Protein AF-A0A7W2PW88-F1 (afdb_monomer_lite)

Structure (mmCIF, N/CA/C/O backbone):
data_AF-A0A7W2PW88-F1
#
_entry.id   AF-A0A7W2PW88-F1
#
loop_
_atom_site.group_PDB
_atom_site.id
_atom_site.type_symbol
_atom_site.label_atom_id
_atom_site.label_alt_id
_atom_site.label_comp_id
_atom_site.label_asym_id
_atom_site.label_entity_id
_atom_site.label_seq_id
_atom_site.pdbx_PDB_ins_code
_atom_site.Cartn_x
_atom_site.Cartn_y
_atom_site.Cartn_z
_atom_site.occupancy
_atom_site.B_iso_or_equiv
_atom_site.auth_seq_id
_atom_site.auth_comp_id
_atom_site.auth_asym_id
_atom_site.auth_atom_id
_atom_site.pdbx_PDB_model_num
ATOM 1 N N . MET A 1 1 ? -16.962 -6.258 -1.650 1.00 63.88 1 MET A N 1
ATOM 2 C CA . MET A 1 1 ? -16.282 -5.337 -0.715 1.00 63.88 1 MET A CA 1
ATOM 3 C C . MET A 1 1 ? -14.793 -5.608 -0.874 1.00 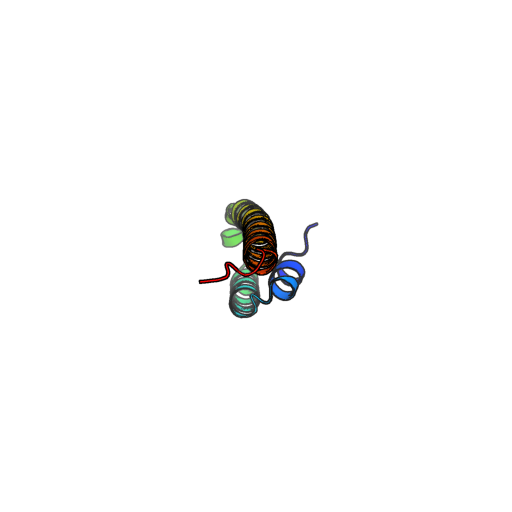63.88 1 MET A C 1
ATOM 5 O O . MET A 1 1 ? -14.446 -6.778 -0.793 1.00 63.88 1 MET A O 1
ATOM 9 N N . ARG A 1 2 ? -13.963 -4.613 -1.235 1.00 82.25 2 ARG A N 1
ATOM 10 C CA . ARG A 1 2 ? -12.506 -4.814 -1.393 1.00 82.25 2 ARG A CA 1
ATOM 11 C C . ARG A 1 2 ? -11.917 -5.336 -0.080 1.00 82.25 2 ARG A C 1
ATOM 13 O O . ARG A 1 2 ? -12.275 -4.829 0.985 1.00 82.25 2 ARG A O 1
ATOM 20 N N . ASP A 1 3 ? -11.060 -6.348 -0.165 1.00 89.94 3 ASP A N 1
ATOM 21 C CA . ASP A 1 3 ? -10.356 -6.902 0.991 1.00 89.94 3 ASP A CA 1
ATOM 22 C C . ASP A 1 3 ? -8.981 -6.233 1.109 1.00 89.94 3 ASP A C 1
ATOM 24 O O . ASP A 1 3 ? -7.974 -6.718 0.593 1.00 89.94 3 ASP A O 1
ATOM 28 N N . LEU A 1 4 ? -8.953 -5.093 1.804 1.00 90.25 4 LEU A N 1
ATOM 29 C CA . LEU A 1 4 ? -7.740 -4.289 1.990 1.00 90.25 4 LEU A CA 1
ATOM 30 C C . LEU A 1 4 ? -6.623 -5.073 2.688 1.00 90.25 4 LEU A C 1
ATOM 32 O O . LEU A 1 4 ? -5.442 -4.825 2.454 1.00 90.25 4 LEU A O 1
ATOM 36 N N . MET A 1 5 ? -6.979 -6.031 3.548 1.00 92.25 5 MET A N 1
ATOM 37 C CA . MET A 1 5 ? -5.995 -6.827 4.272 1.00 92.25 5 MET A CA 1
ATOM 38 C C . MET A 1 5 ? -5.316 -7.843 3.349 1.00 92.25 5 MET A C 1
ATOM 40 O O . MET A 1 5 ? -4.116 -8.091 3.493 1.00 92.25 5 MET A O 1
ATOM 44 N N . ALA A 1 6 ? -6.056 -8.417 2.398 1.00 94.19 6 ALA A N 1
ATOM 45 C CA . ALA A 1 6 ? -5.488 -9.268 1.358 1.00 94.19 6 ALA A CA 1
ATOM 46 C C . ALA A 1 6 ? -4.595 -8.469 0.393 1.00 94.19 6 ALA A C 1
ATOM 48 O O . ALA A 1 6 ? -3.457 -8.878 0.159 1.00 94.19 6 ALA A O 1
ATOM 49 N N . GLU A 1 7 ? -5.050 -7.303 -0.078 1.00 94.94 7 GLU A N 1
ATOM 50 C CA . GLU A 1 7 ? -4.287 -6.436 -0.997 1.00 94.94 7 GLU A CA 1
ATOM 51 C C . GLU A 1 7 ? -2.954 -5.973 -0.378 1.00 94.94 7 GLU A C 1
ATOM 53 O O . GLU A 1 7 ? -1.890 -6.077 -0.994 1.00 94.94 7 GLU A O 1
ATOM 58 N N . LEU A 1 8 ? -2.963 -5.556 0.894 1.00 95.44 8 LEU A N 1
ATOM 59 C CA . LEU A 1 8 ? -1.733 -5.195 1.610 1.00 95.44 8 LEU A CA 1
ATOM 60 C C . LEU A 1 8 ? -0.745 -6.367 1.697 1.00 95.44 8 LEU A C 1
ATOM 62 O O . LEU A 1 8 ? 0.468 -6.172 1.576 1.00 95.44 8 LEU A O 1
ATOM 66 N N . LYS A 1 9 ? -1.237 -7.596 1.900 1.00 95.44 9 LYS A N 1
ATOM 67 C CA . LYS A 1 9 ? -0.389 -8.798 1.944 1.00 95.44 9 LYS A CA 1
ATOM 68 C C . LYS A 1 9 ? 0.171 -9.151 0.569 1.00 95.44 9 LYS A C 1
ATOM 70 O O . LYS A 1 9 ? 1.340 -9.525 0.497 1.00 95.44 9 LYS A O 1
ATOM 75 N N . GLU A 1 10 ? -0.613 -8.996 -0.494 1.00 95.38 10 GLU A N 1
ATOM 76 C CA . GLU A 1 10 ? -0.170 -9.190 -1.879 1.00 95.38 10 GLU A CA 1
ATOM 77 C C . GLU A 1 10 ? 0.967 -8.224 -2.240 1.00 95.38 10 GLU A C 1
ATOM 79 O O . GLU A 1 10 ? 2.005 -8.631 -2.765 1.00 95.38 10 GLU A O 1
ATOM 84 N N . LEU A 1 11 ? 0.844 -6.959 -1.830 1.00 95.88 11 LEU A N 1
ATOM 85 C CA . LEU A 1 11 ? 1.896 -5.950 -1.964 1.00 95.88 11 LEU A CA 1
ATOM 86 C C . LEU A 1 11 ? 3.080 -6.151 -1.000 1.00 95.88 11 LEU A C 1
ATOM 88 O O . LEU A 1 11 ? 4.041 -5.374 -1.029 1.00 95.88 11 LEU A O 1
ATOM 92 N N . ARG A 1 12 ? 3.058 -7.197 -0.164 1.00 96.56 12 ARG A N 1
ATOM 93 C CA . ARG A 1 12 ? 4.074 -7.503 0.861 1.00 96.56 12 ARG A CA 1
ATOM 94 C C . ARG A 1 12 ? 4.231 -6.388 1.906 1.00 96.56 12 ARG A C 1
ATOM 96 O O . ARG A 1 12 ? 5.273 -6.269 2.549 1.00 96.56 12 ARG A O 1
ATOM 103 N N . LEU A 1 13 ? 3.191 -5.580 2.111 1.00 96.19 13 LEU A N 1
ATOM 104 C CA . LEU A 1 13 ? 3.125 -4.488 3.085 1.00 96.19 13 LEU A CA 1
ATOM 105 C C . LEU A 1 13 ? 2.642 -5.006 4.449 1.00 96.19 13 LEU A C 1
ATOM 107 O O . LEU A 1 13 ? 1.659 -4.529 5.015 1.00 96.19 13 LEU A O 1
ATOM 111 N N . HIS A 1 14 ? 3.335 -6.007 4.998 1.00 95.38 14 HIS A N 1
ATOM 112 C CA . HIS A 1 14 ? 2.890 -6.714 6.206 1.00 95.38 14 HIS A CA 1
ATOM 113 C C . HIS A 1 14 ? 2.743 -5.801 7.431 1.00 95.38 14 HIS A C 1
ATOM 115 O O . HIS A 1 14 ? 1.790 -5.961 8.183 1.00 95.38 14 HIS A O 1
ATOM 121 N N . GLY A 1 15 ? 3.625 -4.809 7.599 1.00 95.56 15 GLY A N 1
ATOM 122 C CA . GLY A 1 15 ? 3.512 -3.840 8.696 1.00 95.56 15 GLY A CA 1
ATOM 123 C C . GLY A 1 15 ? 2.237 -2.995 8.617 1.00 95.56 15 GLY A C 1
ATOM 124 O O . GLY A 1 15 ? 1.594 -2.751 9.633 1.00 95.56 15 GLY A O 1
ATOM 125 N N . MET A 1 16 ? 1.820 -2.616 7.406 1.00 94.12 16 MET A N 1
ATOM 126 C CA . MET A 1 16 ? 0.562 -1.895 7.193 1.00 94.12 16 MET A CA 1
ATOM 127 C C . MET A 1 16 ? -0.653 -2.802 7.397 1.00 94.12 16 MET A C 1
ATOM 129 O O . MET A 1 16 ? -1.649 -2.354 7.953 1.00 94.12 16 MET A O 1
ATOM 133 N N . ALA A 1 17 ? -0.568 -4.078 7.004 1.00 94.19 17 ALA A N 1
ATOM 134 C CA . ALA A 1 17 ? -1.621 -5.052 7.287 1.00 94.19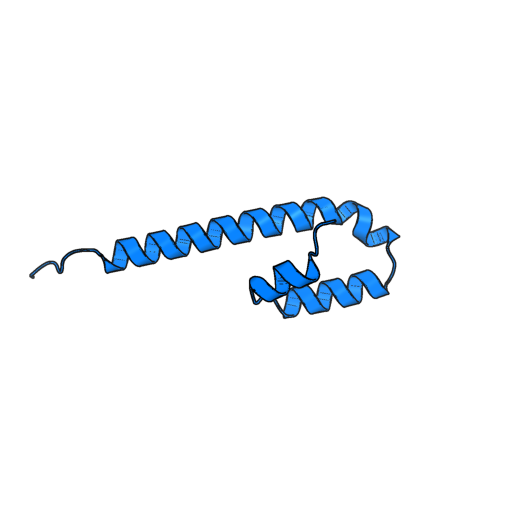 17 ALA A CA 1
ATOM 135 C C . ALA A 1 17 ? -1.827 -5.236 8.803 1.00 94.19 17 ALA A C 1
ATOM 137 O O . ALA A 1 17 ? -2.965 -5.260 9.265 1.00 94.19 17 ALA A O 1
ATOM 138 N N . THR A 1 18 ? -0.741 -5.303 9.581 1.00 94.00 18 THR A N 1
ATOM 139 C CA . THR A 1 18 ? -0.807 -5.350 11.051 1.00 94.00 18 THR A CA 1
ATOM 140 C C . THR A 1 18 ? -1.421 -4.075 11.625 1.00 94.00 18 THR A C 1
ATOM 142 O O . THR A 1 18 ? -2.354 -4.159 12.418 1.00 94.00 18 THR A O 1
ATOM 145 N N . ALA A 1 19 ? -0.970 -2.898 11.176 1.00 91.00 19 ALA A N 1
ATOM 146 C CA . ALA A 1 19 ? -1.522 -1.621 11.626 1.00 91.00 19 ALA A CA 1
ATOM 147 C C . ALA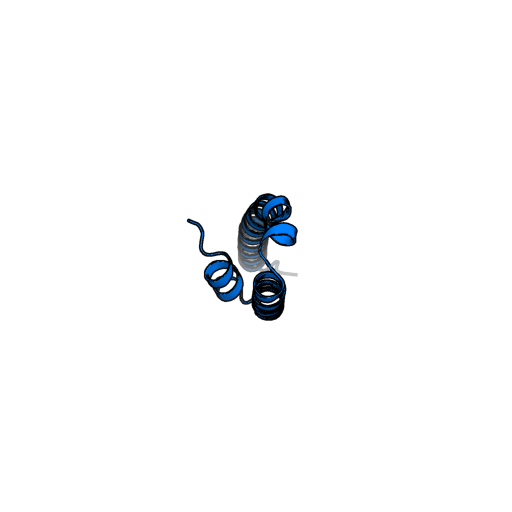 A 1 19 ? -3.024 -1.502 11.316 1.00 91.00 19 ALA A C 1
ATOM 149 O O . ALA A 1 19 ? -3.797 -1.059 12.161 1.00 91.00 19 ALA A O 1
ATOM 150 N N . LEU A 1 20 ? -3.463 -1.947 10.133 1.00 89.19 20 LEU A N 1
ATOM 151 C CA . LEU A 1 20 ? -4.879 -1.963 9.773 1.00 89.19 20 LEU A CA 1
ATOM 152 C C . LEU A 1 20 ? -5.686 -2.874 10.708 1.00 89.19 20 LEU A C 1
ATOM 154 O O . LEU A 1 20 ? -6.757 -2.474 11.156 1.00 89.19 20 LEU A O 1
ATOM 158 N N . ALA A 1 21 ? -5.167 -4.056 11.051 1.00 90.00 21 ALA A N 1
ATOM 159 C CA . ALA A 1 21 ? -5.820 -4.958 11.998 1.00 90.00 21 ALA A CA 1
ATOM 160 C C . ALA A 1 21 ? -5.970 -4.316 13.391 1.00 90.00 21 ALA A C 1
ATOM 162 O O . ALA A 1 21 ? -7.057 -4.353 13.972 1.00 90.00 21 ALA A O 1
ATOM 163 N N . GLU A 1 22 ? -4.926 -3.655 13.896 1.00 90.50 22 GLU A N 1
ATOM 164 C CA . GLU A 1 22 ? -4.971 -2.917 15.167 1.00 90.50 22 GLU A CA 1
ATOM 165 C C . GLU A 1 22 ? -5.992 -1.771 15.133 1.00 90.50 22 GLU A C 1
ATOM 167 O O . GLU A 1 22 ? -6.782 -1.622 16.064 1.00 90.50 22 GLU A O 1
ATOM 172 N N . LEU A 1 23 ? -6.034 -1.003 14.040 1.00 86.69 23 LEU A N 1
ATOM 173 C CA . LEU A 1 23 ? -7.012 0.069 13.836 1.00 86.69 23 LEU A CA 1
ATOM 174 C C . LEU A 1 23 ? -8.449 -0.462 13.787 1.00 86.69 23 LEU A C 1
ATOM 176 O O . LEU A 1 23 ? -9.343 0.139 14.378 1.00 86.69 23 LEU A O 1
ATOM 180 N N . THR A 1 24 ? -8.688 -1.600 13.129 1.00 84.94 24 THR A N 1
ATOM 181 C CA . THR A 1 24 ? -10.023 -2.220 13.116 1.00 84.94 24 THR A CA 1
ATOM 182 C C . THR A 1 24 ? -10.442 -2.730 14.495 1.00 84.94 24 THR A C 1
ATOM 184 O O . THR A 1 24 ? -11.610 -2.609 14.855 1.00 84.94 24 THR A O 1
ATOM 187 N N . ALA A 1 25 ? -9.497 -3.222 15.304 1.00 87.19 25 ALA A N 1
ATOM 188 C CA . ALA A 1 25 ? -9.764 -3.657 16.674 1.00 87.19 25 ALA A CA 1
ATOM 189 C C . ALA A 1 25 ? -10.120 -2.493 17.621 1.00 87.19 25 ALA A C 1
ATOM 191 O O . ALA A 1 25 ? -10.796 -2.710 18.624 1.00 87.19 25 ALA A O 1
ATOM 192 N N . GLN A 1 26 ? -9.706 -1.261 17.300 1.00 84.00 26 GLN A N 1
ATOM 193 C CA . GLN A 1 26 ? -10.022 -0.048 18.071 1.00 84.00 26 GLN A CA 1
ATOM 194 C C . GLN A 1 26 ? -11.423 0.527 17.780 1.00 84.00 26 GLN A C 1
ATOM 196 O O . GLN A 1 26 ? -11.866 1.429 18.490 1.00 84.00 26 GLN A O 1
ATOM 201 N N . GLY A 1 27 ? -12.136 -0.000 16.778 1.00 74.12 27 GLY A N 1
ATOM 202 C CA . GLY A 1 27 ? -13.513 0.378 16.455 1.00 74.12 27 GLY A CA 1
ATOM 203 C C . GLY A 1 27 ? -13.677 1.121 15.123 1.00 74.12 27 GLY A C 1
ATOM 204 O O . GLY A 1 27 ? -12.828 1.889 14.674 1.00 74.12 27 GLY A O 1
ATOM 205 N N . GLU A 1 28 ? -14.822 0.887 14.482 1.00 67.12 28 GLU A N 1
ATOM 206 C CA . GLU A 1 28 ? -15.105 1.240 13.081 1.00 67.12 28 GLU A CA 1
ATOM 207 C C . GLU A 1 28 ? -15.304 2.751 12.835 1.00 67.12 28 GLU A C 1
ATOM 209 O O . GLU A 1 28 ? -15.105 3.243 11.722 1.00 67.12 28 GLU A O 1
ATOM 214 N N . SER A 1 29 ? -15.642 3.524 13.875 1.00 63.09 29 SER A N 1
ATOM 215 C CA . SER A 1 29 ? -15.985 4.949 13.746 1.00 63.09 29 SER A CA 1
ATOM 216 C C . SER A 1 29 ? -14.805 5.845 13.354 1.00 63.09 29 SER A C 1
ATOM 218 O O . SER A 1 29 ? -15.020 6.887 12.742 1.00 63.09 29 SER A O 1
ATOM 220 N N . ASN A 1 30 ? -13.566 5.450 13.672 1.00 62.47 30 ASN A N 1
ATOM 221 C CA . ASN A 1 30 ? -12.362 6.213 13.313 1.00 62.47 30 ASN A CA 1
ATOM 222 C C . ASN A 1 30 ? -11.807 5.856 11.926 1.00 62.47 30 ASN A C 1
ATOM 224 O O . ASN A 1 30 ? -11.066 6.641 11.336 1.00 62.47 30 ASN A O 1
ATOM 228 N N . THR A 1 31 ? -12.144 4.681 11.392 1.00 65.06 31 THR A N 1
ATOM 229 C CA . THR A 1 31 ? -11.561 4.159 10.146 1.00 65.06 31 THR A CA 1
ATOM 230 C C . THR A 1 31 ? -12.480 4.324 8.941 1.00 65.06 31 THR A C 1
ATOM 232 O O . THR A 1 31 ? -11.985 4.427 7.818 1.00 65.06 31 THR A O 1
ATOM 235 N N . ALA A 1 32 ? -13.797 4.429 9.152 1.00 67.12 32 ALA A N 1
ATOM 236 C CA . ALA A 1 32 ? -14.779 4.582 8.079 1.00 67.12 32 ALA A CA 1
ATOM 237 C C . ALA A 1 32 ? -14.500 5.799 7.176 1.00 67.12 32 ALA A C 1
ATOM 239 O O . ALA A 1 32 ? -14.517 5.672 5.952 1.00 67.12 32 ALA A O 1
ATOM 240 N N . SER A 1 33 ? -14.162 6.951 7.765 1.00 69.88 33 SER A N 1
ATOM 241 C CA . SER A 1 33 ? -13.861 8.193 7.033 1.00 69.88 33 SER A CA 1
ATOM 242 C C . SER A 1 33 ? -12.581 8.103 6.192 1.00 69.88 33 SER A C 1
ATOM 244 O O . SER A 1 33 ? -12.465 8.754 5.158 1.00 69.88 33 SER A O 1
ATOM 246 N N . SER A 1 34 ? -11.624 7.280 6.624 1.00 79.94 34 SER A N 1
ATOM 247 C CA . SER A 1 34 ? -10.289 7.159 6.020 1.00 79.94 34 SER A CA 1
ATOM 248 C C . SER A 1 34 ? -10.171 5.972 5.059 1.00 79.94 34 SER A C 1
ATOM 250 O O . SER A 1 34 ? -9.169 5.841 4.356 1.00 79.94 34 SER A O 1
ATOM 252 N N . LYS A 1 35 ? -11.191 5.106 4.999 1.00 84.19 35 LYS A N 1
ATOM 253 C CA . LYS A 1 35 ? -11.197 3.891 4.173 1.00 84.19 35 LYS A CA 1
ATOM 254 C C . LYS A 1 35 ? -11.019 4.192 2.684 1.00 84.19 35 LYS A C 1
ATOM 256 O O . LYS A 1 35 ? -10.192 3.566 2.030 1.00 84.19 35 LYS A O 1
ATOM 261 N N . TRP A 1 36 ? -11.737 5.196 2.180 1.00 88.12 36 TRP A N 1
ATOM 262 C CA . TRP A 1 36 ? -11.631 5.647 0.788 1.00 88.12 36 TRP A CA 1
ATOM 263 C C . TRP A 1 36 ? -10.209 6.107 0.429 1.00 88.12 36 TRP A C 1
ATOM 265 O O . TRP A 1 36 ? -9.726 5.829 -0.669 1.00 88.12 36 TRP A O 1
ATOM 275 N N . LEU A 1 37 ? -9.520 6.774 1.363 1.00 89.00 37 LEU A N 1
ATOM 276 C CA . LEU A 1 37 ? -8.146 7.231 1.156 1.00 89.00 37 LEU A CA 1
ATOM 277 C C . LEU A 1 37 ? -7.183 6.042 1.075 1.00 89.00 37 LEU A C 1
ATOM 279 O O . LEU A 1 37 ? -6.336 6.007 0.190 1.00 89.00 37 LEU A O 1
ATOM 283 N N . LEU A 1 38 ? -7.335 5.056 1.961 1.00 88.31 38 LEU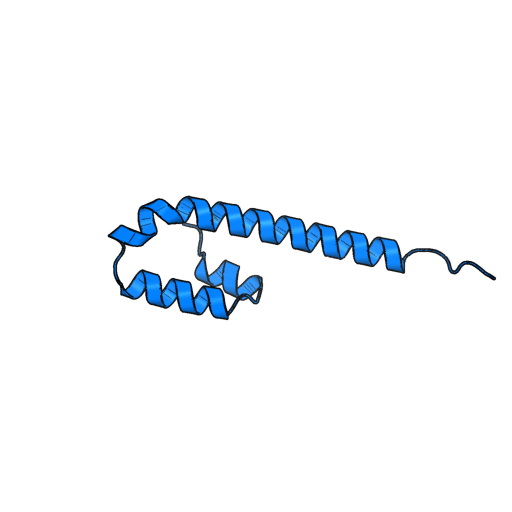 A N 1
ATOM 284 C CA . LEU A 1 38 ? -6.552 3.816 1.930 1.00 88.31 38 LEU A CA 1
ATOM 285 C C . LEU A 1 38 ? -6.737 3.053 0.612 1.00 88.31 38 LEU A C 1
A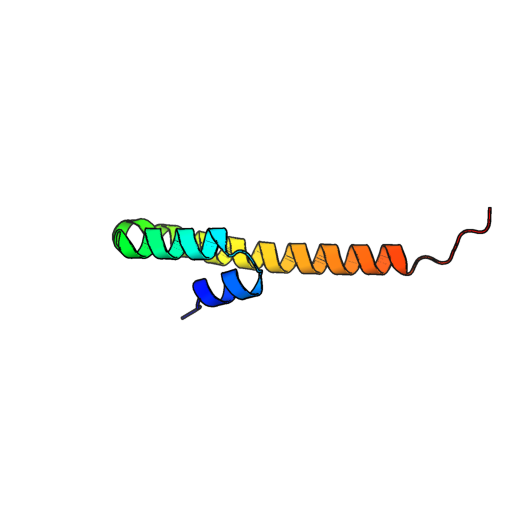TOM 287 O O . LEU A 1 38 ? -5.753 2.615 0.023 1.00 88.31 38 LEU A O 1
ATOM 291 N N . GLU A 1 39 ? -7.973 2.955 0.122 1.00 91.75 39 GLU A N 1
ATOM 292 C CA . GLU A 1 39 ? -8.283 2.355 -1.182 1.00 91.75 39 GLU A CA 1
ATOM 293 C C . GLU A 1 39 ? -7.573 3.083 -2.333 1.00 91.75 39 GLU A C 1
ATOM 295 O O . GLU A 1 39 ? -6.982 2.436 -3.197 1.00 91.75 39 GLU A O 1
ATOM 300 N N . HIS A 1 40 ? -7.577 4.420 -2.328 1.00 93.31 40 HIS A N 1
ATOM 301 C CA . HIS A 1 40 ? -6.884 5.209 -3.351 1.00 93.31 40 HIS A CA 1
ATOM 302 C C . HIS A 1 40 ? -5.363 5.065 -3.261 1.00 93.31 40 HIS A C 1
ATOM 304 O O . HIS A 1 40 ? -4.699 4.925 -4.285 1.00 93.31 40 HIS A O 1
ATOM 310 N N . LEU A 1 41 ? -4.796 5.075 -2.052 1.00 93.56 41 LEU A N 1
ATOM 311 C CA . LEU A 1 41 ? -3.355 4.909 -1.854 1.00 93.56 41 LEU A CA 1
ATOM 312 C C . LEU A 1 41 ? -2.869 3.534 -2.322 1.00 93.56 41 LEU A C 1
ATOM 314 O O . LEU A 1 41 ? -1.811 3.450 -2.942 1.00 93.56 41 LEU A O 1
ATOM 318 N N . LEU A 1 42 ? -3.646 2.475 -2.083 1.00 94.56 42 LEU A N 1
ATOM 319 C CA . LEU A 1 42 ? -3.340 1.137 -2.592 1.00 94.56 42 LEU A CA 1
ATOM 320 C C . LEU A 1 42 ? -3.325 1.100 -4.123 1.00 94.56 42 LEU A C 1
ATOM 322 O O . LEU A 1 42 ? -2.390 0.566 -4.717 1.00 94.56 42 LEU A O 1
ATOM 326 N N . GLU A 1 43 ? -4.309 1.720 -4.772 1.00 94.94 43 GLU A N 1
ATOM 327 C CA . GLU A 1 43 ? -4.364 1.797 -6.234 1.00 94.94 43 GLU A CA 1
ATOM 328 C C . GLU A 1 43 ? -3.162 2.555 -6.828 1.00 94.94 43 GLU A C 1
ATOM 330 O O . GLU A 1 43 ? -2.566 2.124 -7.824 1.00 94.94 43 GLU A O 1
ATOM 335 N N . GLN A 1 44 ? -2.746 3.649 -6.183 1.00 96.88 44 GLN A N 1
ATOM 336 C CA . GLN A 1 44 ? -1.538 4.379 -6.575 1.00 96.88 44 GLN A CA 1
ATOM 337 C C . GLN A 1 44 ? -0.264 3.548 -6.369 1.00 96.88 44 GLN A C 1
ATOM 339 O O . GLN A 1 44 ? 0.594 3.534 -7.249 1.00 96.88 44 GLN A O 1
ATOM 344 N N . GLU A 1 45 ? -0.148 2.810 -5.263 1.00 97.06 45 GLU A N 1
ATOM 345 C CA . GLU A 1 45 ? 1.004 1.943 -4.983 1.00 97.06 45 GLU A CA 1
ATOM 346 C C . GLU A 1 45 ? 1.143 0.816 -6.022 1.00 97.06 45 GLU A C 1
ATOM 348 O O . GLU A 1 45 ? 2.247 0.545 -6.503 1.00 97.06 45 GLU A O 1
ATOM 353 N N . HIS A 1 46 ? 0.034 0.182 -6.423 1.00 96.00 46 HIS A N 1
ATOM 354 C CA . HIS A 1 46 ? 0.036 -0.804 -7.511 1.00 96.00 46 HIS A CA 1
ATOM 355 C C . HIS A 1 46 ? 0.574 -0.201 -8.811 1.00 96.00 46 HIS A C 1
ATOM 357 O O . HIS A 1 46 ? 1.438 -0.791 -9.469 1.00 96.00 46 HIS A O 1
ATOM 363 N N . THR A 1 47 ? 0.080 0.988 -9.158 1.00 97.19 47 THR A N 1
ATOM 364 C CA . THR A 1 47 ? 0.486 1.700 -10.371 1.00 97.19 47 THR A CA 1
ATOM 365 C C . THR A 1 47 ? 1.971 2.054 -10.327 1.00 97.19 47 THR A C 1
ATOM 367 O O . THR A 1 47 ? 2.704 1.744 -11.267 1.00 97.19 47 THR A O 1
ATOM 370 N N . ASP A 1 48 ? 2.454 2.627 -9.223 1.00 97.81 48 ASP A N 1
ATOM 371 C CA . ASP A 1 48 ? 3.861 3.005 -9.066 1.00 97.81 48 ASP A CA 1
ATOM 372 C C . ASP A 1 48 ? 4.796 1.793 -9.187 1.00 97.81 48 ASP A C 1
ATOM 374 O O . ASP A 1 48 ? 5.786 1.830 -9.922 1.00 97.81 48 ASP A O 1
ATOM 378 N N . ARG A 1 49 ? 4.458 0.663 -8.553 1.00 96.75 49 ARG A N 1
ATOM 379 C CA . ARG A 1 49 ? 5.251 -0.573 -8.665 1.00 96.75 49 ARG A CA 1
ATOM 380 C C . ARG A 1 49 ? 5.295 -1.122 -10.083 1.00 96.75 49 ARG A C 1
ATOM 382 O O . ARG A 1 49 ? 6.368 -1.531 -10.533 1.00 96.75 49 ARG A O 1
ATOM 389 N N . ALA A 1 50 ? 4.166 -1.122 -10.790 1.00 97.12 50 ALA A N 1
ATOM 390 C CA . ALA A 1 50 ? 4.126 -1.525 -12.192 1.00 97.12 50 ALA A CA 1
ATOM 391 C C . ALA A 1 50 ? 5.032 -0.622 -13.045 1.00 97.12 50 ALA A C 1
ATOM 393 O O . ALA A 1 50 ? 5.863 -1.124 -13.805 1.00 97.12 50 ALA A O 1
ATOM 394 N N . MET A 1 51 ? 4.961 0.697 -12.844 1.00 97.69 51 MET A N 1
ATOM 395 C CA . MET A 1 51 ? 5.805 1.667 -13.547 1.00 97.69 51 MET A CA 1
ATOM 396 C C . MET A 1 51 ? 7.297 1.474 -13.248 1.00 97.69 51 MET A C 1
ATOM 398 O O . MET A 1 51 ? 8.118 1.484 -14.170 1.00 97.69 51 MET A O 1
ATOM 402 N N . ARG A 1 52 ? 7.674 1.229 -11.984 1.00 97.38 52 ARG A N 1
ATOM 403 C CA . ARG A 1 52 ? 9.064 0.916 -11.606 1.00 97.38 52 ARG A CA 1
ATOM 404 C C . ARG A 1 52 ? 9.557 -0.377 -12.246 1.00 97.38 52 ARG A C 1
ATOM 406 O O . ARG A 1 52 ? 10.691 -0.415 -12.717 1.00 97.38 52 ARG A O 1
ATOM 413 N N . SER A 1 53 ? 8.718 -1.411 -12.293 1.00 96.94 53 SER A N 1
ATOM 414 C CA . SER A 1 53 ? 9.044 -2.688 -12.937 1.00 96.94 53 SER A CA 1
ATOM 415 C C . SER A 1 53 ? 9.312 -2.510 -14.433 1.00 96.94 53 SER A C 1
ATOM 417 O O . SER A 1 53 ? 10.362 -2.925 -14.924 1.00 96.94 53 SER A O 1
ATOM 419 N N . VAL A 1 54 ? 8.429 -1.800 -15.143 1.00 97.19 54 VAL A N 1
ATOM 420 C CA . VAL A 1 54 ? 8.616 -1.480 -16.568 1.00 97.19 54 VAL A CA 1
ATOM 421 C C . VAL A 1 54 ? 9.889 -0.662 -16.776 1.00 97.19 54 VAL A C 1
ATOM 423 O O . VAL A 1 54 ? 10.701 -1.002 -17.630 1.00 97.19 54 VAL A O 1
ATOM 426 N N . SER A 1 55 ? 10.120 0.377 -15.969 1.00 96.19 55 SER A N 1
ATOM 427 C CA . SER A 1 55 ? 11.344 1.186 -16.048 1.00 96.19 55 SER A CA 1
ATOM 428 C C . SER A 1 55 ? 12.606 0.342 -15.838 1.00 96.19 55 SER A C 1
ATOM 430 O O . SER A 1 55 ? 13.588 0.483 -16.571 1.00 96.19 55 SER A O 1
ATOM 432 N N . HIS A 1 56 ? 12.581 -0.587 -14.880 1.00 96.81 56 HIS A N 1
ATOM 433 C CA . HIS A 1 56 ? 13.685 -1.512 -14.649 1.00 96.81 56 HIS A CA 1
ATOM 434 C C . HIS A 1 56 ? 13.926 -2.430 -15.856 1.00 96.81 56 HIS A C 1
ATOM 436 O O . HIS A 1 56 ? 15.059 -2.530 -16.325 1.00 96.81 56 HIS A O 1
ATOM 442 N N . GLN A 1 57 ? 12.870 -3.031 -16.412 1.00 96.75 57 GLN A N 1
ATOM 443 C CA . GLN A 1 57 ? 12.956 -3.867 -17.614 1.00 96.75 57 GLN A CA 1
ATOM 444 C C . GLN A 1 57 ? 13.500 -3.086 -18.814 1.00 96.75 57 GLN A C 1
ATOM 446 O O . GLN A 1 57 ? 14.404 -3.562 -19.494 1.00 96.75 57 GLN A O 1
ATOM 451 N N . MET A 1 58 ? 13.020 -1.861 -19.038 1.00 95.50 58 MET A N 1
ATOM 452 C CA . MET A 1 58 ? 13.497 -0.987 -20.114 1.00 95.50 58 MET A CA 1
ATOM 453 C C . MET A 1 58 ? 14.969 -0.615 -19.941 1.00 95.50 58 MET A C 1
ATOM 455 O O . MET A 1 58 ? 15.709 -0.554 -20.919 1.00 95.50 58 MET A O 1
ATOM 459 N N . ASN A 1 59 ? 15.421 -0.389 -18.705 1.00 93.69 59 ASN A N 1
ATOM 460 C CA . ASN A 1 59 ? 16.833 -0.144 -18.423 1.00 93.69 59 ASN A CA 1
ATOM 461 C C . ASN A 1 59 ? 17.703 -1.380 -18.682 1.00 93.69 59 ASN A C 1
ATOM 463 O O . ASN A 1 59 ? 18.782 -1.233 -19.250 1.00 93.69 59 ASN A O 1
ATOM 467 N N . MET A 1 60 ? 17.227 -2.573 -18.319 1.00 93.56 60 MET A N 1
ATOM 468 C CA . MET A 1 60 ? 17.918 -3.844 -18.564 1.00 93.56 60 MET A CA 1
ATOM 469 C C . MET A 1 60 ? 17.925 -4.261 -20.041 1.00 93.56 60 MET A C 1
ATOM 471 O O . MET A 1 60 ? 18.853 -4.932 -20.478 1.00 93.56 60 MET A O 1
ATOM 475 N N . ALA A 1 61 ? 16.913 -3.862 -20.814 1.00 92.62 61 ALA A N 1
ATOM 476 C CA . ALA A 1 61 ? 16.790 -4.181 -22.236 1.00 92.62 61 ALA A CA 1
ATOM 477 C C . ALA A 1 61 ? 17.678 -3.312 -23.145 1.00 92.62 61 ALA A C 1
ATOM 479 O O . ALA A 1 61 ? 17.724 -3.536 -24.356 1.00 92.62 61 ALA A O 1
ATOM 480 N N . LYS A 1 62 ? 18.376 -2.307 -22.597 1.00 89.06 62 LYS A N 1
ATOM 481 C CA . LYS A 1 62 ? 19.301 -1.481 -23.379 1.00 89.06 62 LYS A CA 1
ATOM 482 C C . LYS A 1 62 ? 20.438 -2.352 -23.904 1.00 89.06 62 LYS A C 1
ATOM 484 O O . LYS A 1 62 ? 21.097 -3.055 -23.141 1.00 89.06 62 LYS A O 1
ATOM 489 N N . LEU A 1 63 ? 20.682 -2.268 -25.210 1.00 85.12 63 LEU A N 1
ATOM 490 C CA . LEU A 1 63 ? 21.834 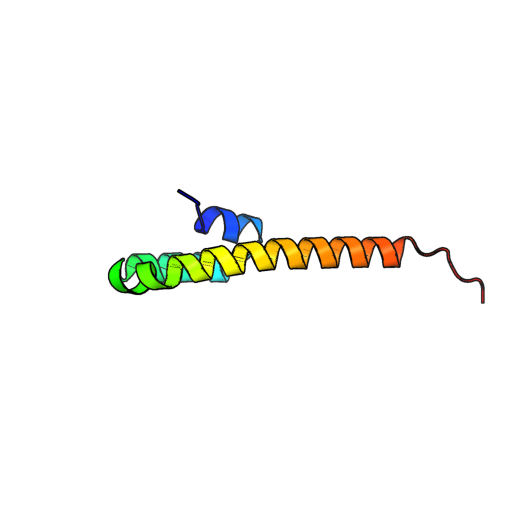-2.909 -25.834 1.00 85.12 63 LEU A CA 1
ATOM 491 C C . LEU A 1 63 ? 23.124 -2.406 -25.166 1.00 85.12 63 LEU A C 1
ATOM 493 O O . LEU A 1 63 ? 23.230 -1.206 -24.882 1.00 85.12 63 LEU A O 1
ATOM 497 N N . PRO A 1 64 ? 24.104 -3.291 -24.913 1.00 81.94 64 PRO A N 1
ATOM 498 C CA . PRO A 1 64 ? 25.377 -2.878 -24.353 1.00 81.94 64 PRO A CA 1
ATOM 499 C C . PRO A 1 64 ? 26.033 -1.859 -25.288 1.00 81.94 64 PRO A C 1
ATOM 501 O O . PRO A 1 64 ? 26.295 -2.126 -26.460 1.00 81.94 64 PRO A O 1
ATOM 504 N N . MET A 1 65 ? 26.290 -0.668 -24.755 1.00 78.62 65 MET A N 1
ATOM 505 C CA . MET A 1 65 ? 27.128 0.328 -25.406 1.00 78.62 65 MET A CA 1
ATOM 506 C C . MET A 1 65 ? 28.568 -0.183 -25.363 1.00 78.62 65 MET A C 1
ATOM 508 O O . MET A 1 65 ? 29.184 -0.193 -24.296 1.00 78.62 65 MET A O 1
ATOM 512 N N . HIS A 1 66 ? 29.103 -0.608 -26.506 1.00 79.00 66 HIS A N 1
ATOM 513 C CA . HIS A 1 66 ? 30.537 -0.845 -26.627 1.00 79.00 66 HIS A CA 1
ATOM 514 C C . HIS A 1 66 ? 31.264 0.494 -26.431 1.00 79.00 66 HIS A C 1
ATOM 516 O O . HIS A 1 66 ? 31.054 1.436 -27.196 1.00 79.00 66 HIS A O 1
ATOM 522 N N . ARG A 1 67 ? 32.049 0.591 -25.356 1.00 67.75 67 ARG A N 1
ATOM 523 C CA . ARG A 1 67 ? 33.046 1.643 -25.142 1.00 67.75 67 ARG A CA 1
ATOM 524 C C . ARG A 1 67 ? 34.407 1.136 -25.577 1.00 67.75 67 ARG A C 1
ATOM 526 O O . ARG A 1 67 ? 34.678 -0.054 -25.303 1.00 67.75 67 ARG A O 1
#

pLDDT: mean 88.66, std 9.98, range [62.47, 97.81]

Secondary structure (DSSP, 8-state):
---HHHHHHHTT-HHHHHHHHHHHHT-GGGTGGGHHHHHHHHHHHHHHHHHHHHHHHHHHTSPP---

Foldseek 3Di:
DDDLLVLCVVVVVVVVSVVVVVVVVVDDPVCVVCVVVSVVVSVVSVVVVVVVVVVVVVVVPDDDDDD

Organism: NCBI:txid2666183

Radius of gyration: 17.59 Å; chains: 1; bounding box: 49×18×45 Å

InterPro domains:
  IPR002611 IstB-like ATP-binding domain [PF01695] (6-67)

Sequence (67 aa):
MRDLMAELKELRLHGMATALAELTAQGESNTASSKWLLEHLLEQEHTDRAMRSVSHQMNMAKLPMHR